Protein AF-X6LEK4-F1 (afdb_monomer_lite)

Radius 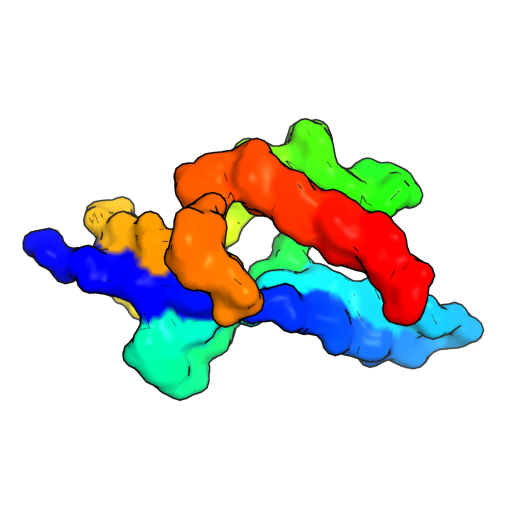of gyration: 14.15 Å; chains: 1; bounding box: 37×30×31 Å

Organism: Reticulomyxa 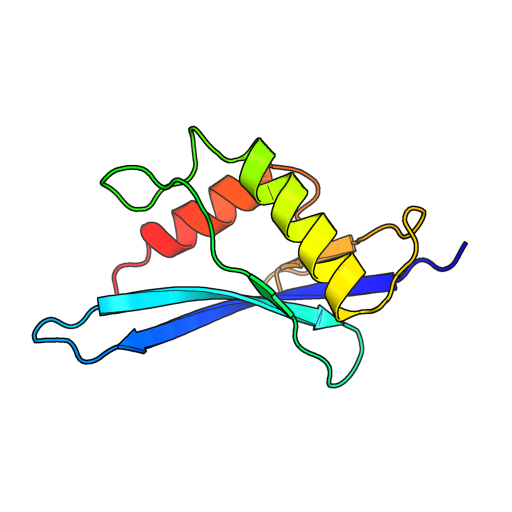filosa (NCBI:txid46433)

pLDDT: mean 74.06, std 15.17, range [38.91, 94.25]

Structure (mmCIF, N/CA/C/O backbone):
data_AF-X6LEK4-F1
#
_entry.id   AF-X6LEK4-F1
#
loop_
_atom_site.group_PDB
_atom_site.id
_atom_site.type_symbol
_atom_site.label_atom_id
_atom_site.label_alt_id
_atom_site.label_comp_id
_atom_site.label_asym_id
_atom_site.label_entity_id
_atom_site.label_seq_id
_atom_site.pdbx_PDB_ins_code
_atom_site.Cartn_x
_atom_site.Cartn_y
_atom_site.Cartn_z
_atom_site.occupancy
_atom_site.B_iso_or_equiv
_atom_site.auth_seq_id
_atom_site.auth_comp_id
_atom_site.auth_asym_id
_atom_site.auth_atom_id
_atom_site.pdbx_PDB_model_num
ATOM 1 N N . MET A 1 1 ? -17.836 6.282 14.784 1.00 44.53 1 MET A N 1
ATOM 2 C CA . MET A 1 1 ? -16.775 5.917 13.820 1.00 44.53 1 MET A CA 1
ATOM 3 C C . MET A 1 1 ? -15.840 4.935 14.507 1.00 44.53 1 MET A C 1
ATOM 5 O O . MET A 1 1 ? -15.379 5.253 15.594 1.00 44.53 1 MET A O 1
ATOM 9 N N . SER A 1 2 ? -15.622 3.747 13.940 1.00 51.41 2 SER A N 1
ATOM 10 C CA . SER A 1 2 ? -14.649 2.775 14.460 1.00 51.41 2 SER A CA 1
ATOM 11 C C . SER A 1 2 ? -13.320 2.995 13.737 1.00 51.41 2 SER A C 1
ATOM 13 O O . SER A 1 2 ? -13.280 2.907 12.512 1.00 51.41 2 SER A O 1
ATOM 15 N N . LYS A 1 3 ? -12.261 3.349 14.473 1.00 49.94 3 LYS A N 1
ATOM 16 C CA . LYS A 1 3 ? -10.896 3.460 13.942 1.00 49.94 3 LYS A CA 1
ATOM 17 C C . LYS A 1 3 ? -10.252 2.080 14.069 1.00 49.94 3 LYS A C 1
ATOM 19 O O . LYS A 1 3 ? -10.113 1.590 15.185 1.00 49.94 3 LYS A O 1
ATOM 24 N N . GLN A 1 4 ? -9.895 1.455 12.951 1.00 57.22 4 GLN A N 1
ATOM 25 C CA . GLN A 1 4 ? -9.251 0.139 12.939 1.00 57.22 4 GLN A CA 1
ATOM 26 C C . GLN A 1 4 ? -7.784 0.290 12.518 1.00 57.22 4 GLN A C 1
ATOM 28 O O . GLN A 1 4 ? -7.474 1.001 11.562 1.00 57.22 4 GLN A O 1
ATOM 33 N N . VAL A 1 5 ? -6.879 -0.331 13.276 1.00 54.97 5 VAL A N 1
ATOM 34 C CA . VAL A 1 5 ? -5.427 -0.275 13.046 1.00 54.97 5 VAL A CA 1
ATOM 35 C C . VAL A 1 5 ? -5.001 -1.529 12.292 1.00 54.97 5 VAL A C 1
ATOM 37 O O . VAL A 1 5 ? -5.348 -2.638 12.702 1.00 54.97 5 VAL A O 1
ATOM 40 N N . TYR A 1 6 ? -4.243 -1.352 11.209 1.00 60.47 6 TYR A N 1
ATOM 41 C CA . TYR A 1 6 ? -3.778 -2.439 10.354 1.00 60.47 6 TYR A CA 1
ATOM 42 C C . TYR A 1 6 ? -2.256 -2.418 10.257 1.00 60.47 6 TYR A C 1
ATOM 44 O O . TYR A 1 6 ? -1.634 -1.384 10.026 1.00 60.47 6 TYR A O 1
ATOM 52 N N . SER A 1 7 ? -1.638 -3.581 10.409 1.00 57.31 7 SER A N 1
ATOM 53 C CA . SER A 1 7 ? -0.192 -3.727 10.254 1.00 57.31 7 SER A CA 1
ATOM 54 C C . SER A 1 7 ? 0.130 -4.248 8.857 1.00 57.31 7 SER A C 1
ATOM 56 O O . SER A 1 7 ? -0.448 -5.239 8.412 1.00 57.31 7 SER A O 1
ATOM 58 N N . ILE A 1 8 ? 1.042 -3.581 8.144 1.00 57.34 8 ILE A N 1
ATOM 59 C CA . ILE A 1 8 ? 1.518 -4.057 6.841 1.00 57.34 8 ILE A CA 1
ATOM 60 C C . ILE A 1 8 ? 2.815 -4.835 7.055 1.00 57.34 8 ILE A C 1
ATOM 62 O O . ILE A 1 8 ? 3.800 -4.331 7.600 1.00 57.34 8 ILE A O 1
ATOM 66 N N . LYS A 1 9 ? 2.823 -6.082 6.587 1.00 58.84 9 LYS A N 1
ATOM 67 C CA . LYS A 1 9 ? 3.991 -6.950 6.504 1.00 58.84 9 LYS A CA 1
ATOM 68 C C . LYS A 1 9 ? 4.352 -7.200 5.042 1.00 58.84 9 LYS A C 1
ATOM 70 O O . LYS A 1 9 ? 3.533 -7.611 4.225 1.00 58.84 9 LYS A O 1
ATOM 75 N N . LEU A 1 10 ? 5.621 -7.005 4.722 1.00 58.53 10 LEU A N 1
ATOM 76 C CA . LEU A 1 10 ? 6.187 -7.330 3.417 1.00 58.53 10 LEU A CA 1
ATOM 77 C C . LEU A 1 10 ? 6.362 -8.848 3.272 1.00 58.53 10 LEU A C 1
ATOM 79 O O . LEU A 1 10 ? 6.830 -9.514 4.201 1.00 58.53 10 LEU A O 1
ATOM 83 N N . ALA A 1 11 ? 6.037 -9.402 2.102 1.00 58.78 11 ALA A N 1
ATOM 84 C CA . ALA A 1 11 ? 6.250 -10.818 1.823 1.00 58.78 11 ALA A CA 1
ATOM 85 C C . ALA A 1 11 ? 6.704 -11.077 0.376 1.00 58.78 11 ALA A C 1
ATOM 87 O O . ALA A 1 11 ? 6.422 -10.327 -0.560 1.00 58.78 11 ALA A O 1
ATOM 88 N N . LYS A 1 12 ? 7.450 -12.171 0.201 1.00 54.28 12 LYS A N 1
ATOM 89 C CA . LYS A 1 12 ? 7.928 -12.673 -1.093 1.00 54.28 12 LYS A CA 1
ATOM 90 C C . LYS A 1 12 ? 7.495 -14.134 -1.220 1.00 54.28 12 LYS A C 1
ATOM 92 O O . LYS A 1 12 ? 7.612 -14.891 -0.257 1.00 54.28 12 LYS A O 1
ATOM 97 N N . LYS A 1 13 ? 7.007 -14.552 -2.389 1.00 58.12 13 LYS A N 1
ATOM 98 C CA . LYS A 1 13 ? 6.692 -15.958 -2.698 1.00 58.12 13 LYS A CA 1
ATOM 99 C C . LYS A 1 13 ? 7.450 -16.370 -3.948 1.00 58.12 13 LYS A C 1
ATOM 101 O O . LYS A 1 13 ? 7.474 -15.652 -4.941 1.00 58.12 13 LYS A O 1
ATOM 106 N N . LYS A 1 14 ? 8.089 -17.534 -3.894 1.00 45.56 14 LYS A N 1
ATOM 107 C CA . LYS A 1 14 ? 8.809 -18.110 -5.030 1.00 45.56 14 LYS A CA 1
ATOM 108 C C . LYS A 1 14 ? 7.800 -18.698 -6.024 1.00 45.56 14 LYS A C 1
ATOM 110 O O . LYS A 1 14 ? 6.916 -19.447 -5.606 1.00 45.56 14 LYS A O 1
ATOM 115 N N . ARG A 1 15 ? 7.936 -18.389 -7.316 1.00 46.31 15 ARG A N 1
ATOM 116 C CA . ARG A 1 15 ? 7.337 -19.177 -8.403 1.00 46.31 15 ARG A CA 1
ATOM 117 C C . ARG A 1 15 ? 8.454 -19.902 -9.151 1.00 46.31 15 ARG A C 1
ATOM 119 O O . ARG A 1 15 ? 9.430 -19.273 -9.551 1.00 46.31 15 ARG A O 1
ATOM 126 N N . ASP A 1 16 ? 8.299 -21.208 -9.350 1.00 46.25 16 ASP A N 1
ATOM 127 C CA . ASP A 1 16 ? 9.195 -21.995 -10.200 1.00 46.25 16 ASP A CA 1
ATOM 128 C C . ASP A 1 16 ? 8.645 -21.996 -11.631 1.00 46.25 16 ASP A C 1
ATOM 130 O O . ASP A 1 16 ? 7.759 -22.771 -11.978 1.00 46.25 16 ASP A O 1
ATOM 134 N N . ILE A 1 17 ? 9.150 -21.074 -12.455 1.00 54.22 17 ILE A N 1
ATOM 135 C CA . ILE A 1 17 ? 8.860 -21.000 -13.894 1.00 54.22 17 ILE A CA 1
ATOM 136 C C . ILE A 1 17 ? 10.197 -20.865 -14.636 1.00 54.22 17 ILE A C 1
ATOM 138 O O . ILE A 1 17 ? 10.499 -19.821 -15.201 1.00 54.22 17 ILE A O 1
ATOM 142 N N . GLY A 1 18 ? 11.060 -21.885 -14.550 1.00 45.28 18 GLY A N 1
ATOM 143 C CA . GLY A 1 18 ? 12.328 -21.992 -15.303 1.00 45.28 18 GLY A CA 1
ATOM 144 C C . GLY A 1 18 ? 13.454 -21.005 -14.933 1.00 45.28 18 GLY A C 1
ATOM 145 O O . GLY A 1 18 ? 14.624 -21.347 -15.059 1.00 45.2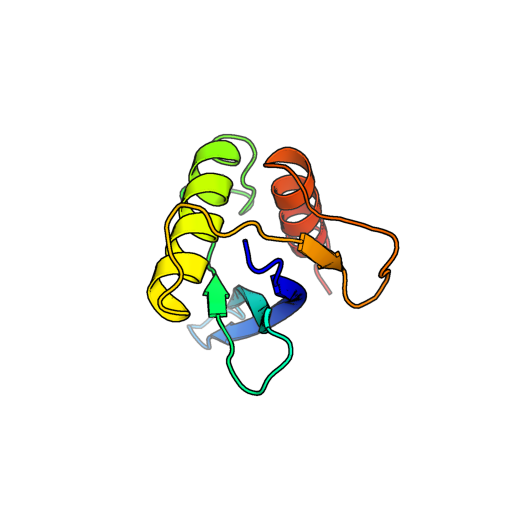8 18 GLY A O 1
ATOM 146 N N . ALA A 1 19 ? 13.121 -19.826 -14.407 1.00 54.47 19 ALA A N 1
ATOM 147 C CA . ALA A 1 19 ? 13.996 -18.864 -13.749 1.00 54.47 19 ALA A CA 1
ATOM 148 C C . ALA A 1 19 ? 13.409 -18.534 -12.367 1.00 54.47 19 ALA A C 1
ATOM 150 O O . ALA A 1 19 ? 12.189 -18.534 -12.189 1.00 54.47 19 ALA A O 1
ATOM 151 N N . THR A 1 20 ? 14.254 -18.257 -11.373 1.00 46.59 20 THR A N 1
ATOM 152 C CA . THR A 1 20 ? 13.816 -17.921 -10.010 1.00 46.59 20 THR A CA 1
ATOM 153 C C . THR A 1 20 ? 13.111 -16.559 -10.006 1.00 46.59 20 THR A C 1
ATOM 155 O O . THR A 1 20 ? 13.749 -15.516 -9.868 1.00 46.59 20 THR A O 1
ATOM 158 N N . VAL A 1 21 ? 11.787 -16.546 -10.180 1.00 56.38 21 VAL A N 1
ATOM 159 C CA . VAL A 1 21 ? 10.966 -15.330 -10.118 1.00 56.38 21 VAL A CA 1
ATOM 160 C C . VAL A 1 21 ? 10.302 -15.267 -8.744 1.00 56.38 21 VAL A C 1
ATOM 162 O O . VAL A 1 21 ? 9.537 -16.152 -8.359 1.00 56.38 21 VAL A O 1
ATOM 165 N N . TYR A 1 22 ? 10.609 -14.218 -7.981 1.00 57.59 22 TYR A N 1
ATOM 166 C CA . TYR A 1 22 ? 9.926 -13.928 -6.721 1.00 57.59 22 TYR A CA 1
ATOM 167 C C . TYR A 1 22 ? 8.735 -13.015 -6.999 1.00 57.59 22 TYR A C 1
ATOM 169 O O . TYR A 1 22 ? 8.913 -11.870 -7.414 1.00 57.59 22 TYR A O 1
ATOM 177 N N . GLU A 1 23 ? 7.532 -13.519 -6.747 1.00 66.44 23 GLU A N 1
ATOM 178 C CA . GLU A 1 23 ? 6.316 -12.719 -6.694 1.00 66.44 23 GLU A CA 1
ATOM 179 C C . GLU A 1 23 ? 6.304 -11.939 -5.375 1.00 66.44 23 GLU A C 1
ATOM 181 O O . GLU A 1 23 ? 6.595 -12.475 -4.299 1.00 66.44 23 GLU A O 1
ATOM 186 N N . LYS A 1 24 ? 6.038 -10.643 -5.478 1.00 70.19 24 LYS A N 1
ATOM 187 C CA . LYS A 1 24 ? 6.180 -9.666 -4.401 1.00 70.19 24 LYS A CA 1
ATOM 188 C C . LYS A 1 24 ? 4.802 -9.141 -4.051 1.00 70.19 24 LYS A C 1
ATOM 190 O O . LYS A 1 24 ? 4.069 -8.753 -4.953 1.00 70.19 24 LYS A O 1
ATOM 195 N N . TYR A 1 25 ? 4.459 -9.150 -2.770 1.00 73.25 25 TYR A N 1
ATOM 196 C CA . TYR A 1 25 ? 3.138 -8.737 -2.308 1.00 73.25 25 TYR A CA 1
ATOM 197 C C . TYR A 1 25 ? 3.210 -8.142 -0.906 1.00 73.25 25 TYR A C 1
ATOM 199 O O . TYR A 1 25 ? 4.109 -8.444 -0.114 1.00 73.25 25 TYR A O 1
ATOM 207 N N . PHE A 1 26 ? 2.230 -7.301 -0.599 1.00 66.62 26 PHE A N 1
ATOM 208 C CA . PHE A 1 26 ? 1.973 -6.852 0.761 1.00 66.62 26 PHE A CA 1
ATOM 209 C C . PHE A 1 26 ? 0.979 -7.803 1.425 1.00 66.62 26 PHE A C 1
ATOM 211 O O . PHE A 1 26 ? -0.017 -8.195 0.817 1.00 66.62 26 PHE A O 1
ATOM 218 N N . VAL A 1 27 ? 1.258 -8.173 2.673 1.00 66.81 27 VAL A N 1
ATOM 219 C CA . VAL A 1 27 ? 0.314 -8.831 3.577 1.00 66.81 27 VAL A CA 1
ATOM 220 C C . VAL A 1 27 ? -0.132 -7.791 4.586 1.00 66.81 27 VAL A C 1
ATOM 222 O O . VAL A 1 27 ? 0.690 -7.224 5.295 1.00 66.81 27 VAL A O 1
ATOM 225 N N . ILE A 1 28 ? -1.425 -7.538 4.662 1.00 65.31 28 ILE A N 1
ATOM 226 C CA . ILE A 1 28 ? -2.004 -6.570 5.584 1.00 65.31 28 ILE A CA 1
ATOM 227 C C . ILE A 1 28 ? -2.749 -7.390 6.624 1.00 65.31 28 ILE A C 1
ATOM 229 O O . ILE A 1 28 ? -3.699 -8.102 6.298 1.00 65.31 28 ILE A O 1
ATOM 233 N N . GLU A 1 29 ? -2.247 -7.354 7.851 1.00 60.03 29 GLU A N 1
ATOM 234 C CA . GLU A 1 29 ? -2.787 -8.074 8.998 1.00 60.03 29 GLU A CA 1
ATOM 235 C C . GLU A 1 29 ? -3.579 -7.051 9.838 1.00 60.03 29 GLU A C 1
ATOM 237 O O . GLU A 1 29 ? -2.975 -6.146 10.435 1.00 60.03 29 GLU A O 1
ATOM 242 N N . PRO A 1 30 ? -4.925 -7.135 9.871 1.00 56.41 30 PRO A N 1
ATOM 243 C CA . PRO A 1 30 ? -5.727 -6.505 10.913 1.00 56.41 30 PRO A CA 1
ATOM 244 C C . PRO A 1 30 ? -5.270 -6.982 12.287 1.00 56.41 30 PRO A C 1
ATOM 246 O O . PRO A 1 30 ? -4.597 -8.004 12.410 1.00 56.41 30 PRO A O 1
ATOM 249 N N . TYR A 1 31 ? -5.711 -6.307 13.344 1.00 48.50 31 TYR A N 1
ATOM 250 C CA . TYR A 1 31 ? -5.657 -6.877 14.690 1.00 48.50 31 TYR A CA 1
ATOM 251 C C . TYR A 1 31 ? -6.572 -8.130 14.748 1.00 48.50 31 TYR A C 1
ATOM 253 O O . TYR A 1 31 ? -7.753 -8.036 15.070 1.00 48.50 31 TYR A O 1
ATOM 261 N N . GLY A 1 32 ? -6.055 -9.297 14.335 1.00 50.16 32 GLY A N 1
ATOM 262 C CA . GLY A 1 32 ? -6.808 -10.541 14.127 1.00 50.16 32 GLY A CA 1
ATOM 263 C C . GLY A 1 32 ? -6.106 -11.542 13.188 1.00 50.16 32 GLY A C 1
ATOM 264 O O . GLY A 1 32 ? -5.009 -11.292 12.702 1.00 50.16 32 GLY A O 1
ATOM 265 N N . ASN A 1 33 ? -6.738 -12.695 12.930 1.00 57.62 33 ASN A N 1
ATOM 266 C CA . ASN A 1 33 ? -6.199 -13.776 12.077 1.00 57.62 33 ASN A CA 1
ATOM 267 C C . ASN A 1 33 ? -6.433 -13.575 10.564 1.00 57.62 33 ASN A C 1
ATOM 269 O O . ASN A 1 33 ? -6.067 -14.440 9.766 1.00 57.62 33 ASN A O 1
ATOM 273 N N . GLU A 1 34 ? -7.071 -12.480 10.157 1.00 64.69 34 GLU A N 1
ATOM 274 C CA . GLU A 1 34 ? -7.369 -12.210 8.749 1.00 64.69 34 GLU A CA 1
ATOM 275 C C . GLU A 1 34 ? -6.141 -11.629 8.035 1.00 64.69 34 GLU A C 1
ATOM 277 O O . GLU A 1 34 ? -5.304 -10.965 8.640 1.00 64.69 34 GLU A O 1
ATOM 282 N N . LYS A 1 35 ? -5.974 -11.925 6.744 1.00 71.94 35 LYS A N 1
ATOM 283 C CA . LYS A 1 35 ? -4.839 -11.439 5.950 1.00 71.94 35 LYS A CA 1
ATOM 284 C C . LYS A 1 35 ? -5.343 -10.944 4.614 1.00 71.94 35 LYS A C 1
ATOM 286 O O . LYS A 1 35 ? -5.948 -11.715 3.874 1.00 71.94 35 LYS A O 1
ATOM 291 N N . VAL A 1 36 ? -5.024 -9.700 4.286 1.00 78.06 36 VAL A N 1
ATOM 292 C CA . VAL A 1 36 ? -5.282 -9.136 2.963 1.00 78.06 36 VAL A CA 1
ATOM 293 C C . VAL A 1 36 ? -3.994 -9.182 2.155 1.00 78.06 36 VAL A C 1
ATOM 295 O O . VAL A 1 36 ? -2.951 -8.713 2.607 1.00 78.06 36 VAL A O 1
ATOM 298 N N . ILE A 1 37 ? -4.053 -9.780 0.966 1.00 81.31 37 ILE A N 1
ATOM 299 C CA . ILE A 1 37 ? -2.925 -9.831 0.029 1.00 81.31 37 ILE A CA 1
ATOM 300 C C . ILE A 1 37 ? -3.134 -8.760 -1.038 1.00 81.31 37 ILE A C 1
ATOM 302 O O . ILE A 1 37 ? -4.151 -8.771 -1.731 1.00 81.31 37 ILE A O 1
ATOM 306 N N . PHE A 1 38 ? -2.149 -7.878 -1.204 1.00 86.56 38 PHE A N 1
ATOM 307 C CA . PHE A 1 38 ? -2.137 -6.861 -2.253 1.00 86.56 38 PHE A CA 1
ATOM 308 C C . PHE A 1 38 ? -0.958 -7.064 -3.210 1.00 86.56 38 PHE A C 1
ATOM 310 O O . PHE A 1 38 ? 0.191 -7.212 -2.780 1.00 86.56 38 PHE A O 1
ATOM 317 N N . ASN A 1 39 ? -1.254 -7.012 -4.510 1.00 85.00 39 ASN A N 1
ATOM 318 C CA . ASN A 1 39 ? -0.279 -7.035 -5.597 1.00 85.00 39 ASN A CA 1
ATOM 319 C C . ASN A 1 39 ? -0.339 -5.707 -6.348 1.00 85.00 39 ASN A C 1
ATOM 321 O O . ASN A 1 39 ? -1.426 -5.282 -6.738 1.00 85.00 39 ASN A O 1
ATOM 325 N N . ALA A 1 40 ? 0.817 -5.087 -6.577 1.00 87.38 40 ALA A N 1
ATOM 326 C CA . ALA A 1 40 ? 0.871 -3.833 -7.307 1.00 87.38 40 ALA A CA 1
ATOM 327 C C . ALA A 1 40 ? 0.557 -4.017 -8.802 1.00 87.38 40 ALA A C 1
ATOM 329 O O . ALA A 1 40 ? 0.927 -5.024 -9.413 1.00 87.38 40 ALA A O 1
ATOM 330 N N . ILE A 1 41 ? -0.093 -3.016 -9.388 1.00 89.12 41 ILE A N 1
ATOM 331 C CA . ILE A 1 41 ? -0.486 -2.954 -10.796 1.00 89.12 41 ILE A CA 1
ATOM 332 C C . ILE A 1 41 ? 0.351 -1.942 -11.575 1.00 89.12 41 ILE A C 1
ATOM 334 O O . ILE A 1 41 ? 0.950 -1.032 -11.003 1.00 89.12 41 ILE A O 1
ATOM 338 N N . ASP A 1 42 ? 0.347 -2.101 -12.900 1.00 89.50 42 ASP A N 1
ATOM 339 C CA . ASP A 1 42 ? 0.952 -1.175 -13.862 1.00 89.50 42 ASP A CA 1
ATOM 340 C C . ASP A 1 42 ? 2.380 -0.738 -13.488 1.00 89.50 42 ASP A C 1
ATOM 342 O O . ASP A 1 42 ? 2.710 0.444 -13.373 1.00 89.50 42 ASP A O 1
ATOM 346 N N . LEU A 1 43 ? 3.229 -1.734 -13.248 1.00 88.56 43 LEU A N 1
ATOM 347 C CA . LEU A 1 43 ? 4.627 -1.524 -12.904 1.00 88.56 43 LEU A CA 1
ATOM 348 C C . LEU A 1 43 ? 5.456 -1.177 -14.150 1.00 88.56 43 LEU A C 1
ATOM 350 O O . LEU A 1 43 ? 5.142 -1.579 -15.278 1.00 88.56 43 LEU A O 1
ATOM 354 N N . ASP A 1 44 ? 6.537 -0.429 -13.953 1.00 85.75 44 ASP A N 1
ATOM 355 C CA . ASP A 1 44 ? 7.5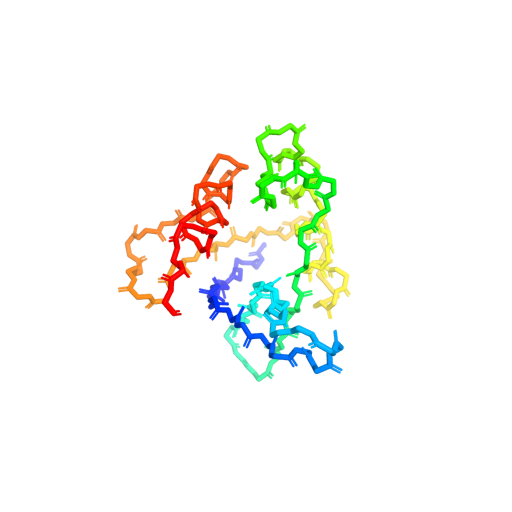25 -0.162 -14.995 1.00 85.75 44 ASP A CA 1
ATOM 356 C C . ASP A 1 44 ? 8.367 -1.417 -15.321 1.00 85.75 44 ASP A C 1
ATOM 358 O O . ASP A 1 44 ? 8.273 -2.461 -14.670 1.00 85.75 44 ASP A O 1
ATOM 362 N N . GLY A 1 45 ? 9.247 -1.320 -16.324 1.00 82.62 45 GLY A N 1
ATOM 363 C CA . GLY A 1 45 ? 10.135 -2.426 -16.715 1.00 82.62 45 GLY A CA 1
ATOM 364 C C . GLY A 1 45 ? 11.138 -2.865 -15.634 1.00 82.62 45 GLY A C 1
ATOM 365 O O . GLY A 1 45 ? 11.815 -3.878 -15.800 1.00 82.62 45 GLY A O 1
ATOM 366 N N . LYS A 1 46 ? 11.248 -2.122 -14.527 1.00 83.88 46 LYS A N 1
ATOM 367 C CA . LYS A 1 46 ? 12.055 -2.441 -13.340 1.00 83.88 46 LYS A CA 1
ATOM 368 C C . LYS A 1 46 ? 11.188 -2.924 -12.167 1.00 83.88 46 LYS A C 1
ATOM 370 O O . LYS A 1 46 ? 11.722 -3.145 -11.079 1.00 83.88 46 LYS A O 1
ATOM 375 N N . GLY A 1 47 ? 9.885 -3.114 -12.381 1.00 84.62 47 GLY A N 1
ATOM 376 C CA . GLY A 1 47 ? 8.922 -3.552 -11.374 1.00 84.62 47 GLY A CA 1
ATOM 377 C C . GLY A 1 47 ? 8.475 -2.450 -10.412 1.00 84.62 47 GLY A C 1
ATOM 378 O O . GLY A 1 47 ? 7.930 -2.772 -9.359 1.00 84.62 47 GLY A O 1
ATOM 379 N N . ARG A 1 48 ? 8.720 -1.176 -10.723 1.00 87.31 48 ARG A N 1
ATOM 380 C CA . ARG A 1 48 ? 8.461 -0.020 -9.855 1.00 87.31 48 ARG A CA 1
ATOM 381 C C . ARG A 1 48 ? 7.142 0.679 -10.190 1.00 87.31 48 ARG A C 1
ATOM 383 O O . ARG A 1 48 ? 6.618 0.502 -11.286 1.00 87.31 48 ARG A O 1
ATOM 390 N N . MET A 1 49 ? 6.583 1.429 -9.238 1.00 90.50 49 MET A N 1
ATOM 391 C CA . MET A 1 49 ? 5.218 1.979 -9.330 1.00 90.50 49 MET A CA 1
ATOM 392 C C . MET A 1 49 ? 5.141 3.502 -9.517 1.00 90.50 49 MET A C 1
ATOM 394 O O . MET A 1 49 ? 4.085 4.084 -9.301 1.00 90.50 49 MET A O 1
ATOM 398 N N . GLU A 1 50 ? 6.216 4.179 -9.929 1.00 90.56 50 GLU A N 1
ATOM 399 C CA . GLU A 1 50 ? 6.276 5.652 -9.998 1.00 90.56 50 GLU A CA 1
ATOM 400 C C . GLU A 1 50 ? 5.136 6.253 -10.826 1.00 90.56 50 GLU A C 1
ATOM 402 O O . GLU A 1 50 ? 4.557 7.267 -10.442 1.00 90.56 50 GLU A O 1
ATOM 407 N N . ARG A 1 51 ? 4.788 5.611 -11.949 1.00 90.44 51 ARG A N 1
ATOM 408 C CA . ARG A 1 51 ? 3.717 6.074 -12.846 1.00 90.44 51 ARG A CA 1
ATOM 409 C C . ARG A 1 51 ? 2.306 5.719 -12.372 1.00 90.44 51 ARG A C 1
ATOM 411 O O . ARG A 1 51 ? 1.343 6.278 -12.881 1.00 90.44 51 ARG A O 1
ATOM 418 N N . SER A 1 52 ? 2.182 4.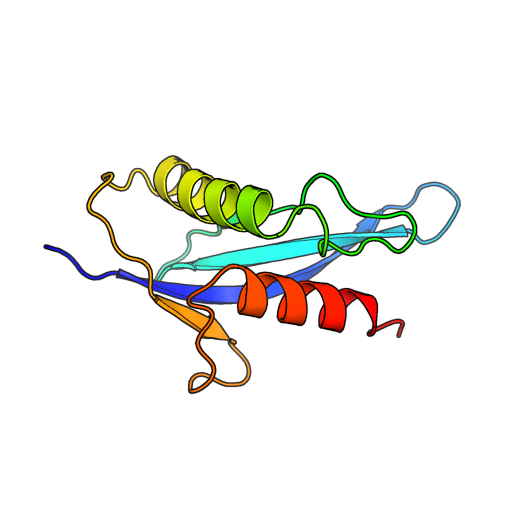776 -11.440 1.00 91.56 52 SER A N 1
ATOM 419 C CA . SER A 1 52 ? 0.918 4.139 -11.054 1.00 91.56 52 SER A CA 1
ATOM 420 C C . SER A 1 52 ? 0.650 4.191 -9.547 1.00 91.56 52 SER A C 1
ATOM 422 O O . SER A 1 52 ? -0.288 3.552 -9.070 1.00 91.56 52 SER A O 1
ATOM 424 N N . LYS A 1 53 ? 1.435 4.963 -8.785 1.00 93.06 53 LYS A N 1
ATOM 425 C CA . LYS A 1 53 ? 1.366 5.060 -7.319 1.00 93.06 53 LYS A CA 1
ATOM 426 C C . LYS A 1 53 ? -0.028 5.415 -6.798 1.00 93.06 53 LYS A C 1
ATOM 428 O O . LYS A 1 53 ? -0.553 4.713 -5.940 1.00 93.06 53 LYS A O 1
ATOM 433 N N . GLU A 1 54 ? -0.691 6.407 -7.393 1.00 94.25 54 GLU A N 1
ATOM 434 C CA . GLU A 1 54 ? -2.049 6.803 -6.995 1.00 94.25 54 GLU A CA 1
ATOM 435 C C . GLU A 1 54 ? -3.088 5.705 -7.261 1.00 94.25 54 GLU A C 1
ATOM 437 O O . GLU A 1 54 ? -3.989 5.479 -6.451 1.00 94.25 54 GLU A O 1
ATOM 442 N N . ALA A 1 55 ? -2.975 5.011 -8.398 1.00 93.25 55 ALA A N 1
ATOM 443 C CA . ALA A 1 55 ? -3.878 3.919 -8.754 1.00 93.25 55 ALA A CA 1
ATOM 444 C C . ALA A 1 55 ? -3.691 2.723 -7.809 1.00 93.25 55 ALA A C 1
ATOM 446 O O . ALA A 1 55 ? -4.670 2.169 -7.309 1.00 93.25 55 ALA A O 1
ATOM 447 N N . ASN A 1 56 ? -2.435 2.388 -7.505 1.00 92.81 56 ASN A N 1
ATOM 448 C CA . ASN A 1 56 ? -2.076 1.360 -6.535 1.00 92.81 56 ASN A CA 1
ATOM 449 C C . ASN A 1 56 ? -2.586 1.698 -5.130 1.00 92.81 56 ASN A C 1
ATOM 451 O O . ASN A 1 56 ? -3.148 0.828 -4.470 1.00 92.81 56 ASN A O 1
ATOM 455 N N . TRP A 1 57 ? -2.462 2.955 -4.695 1.00 92.69 57 TRP A N 1
ATOM 456 C CA . TRP A 1 57 ? -2.993 3.415 -3.411 1.00 92.69 57 TRP A CA 1
ATOM 457 C C . TRP A 1 57 ? -4.514 3.260 -3.329 1.00 92.69 57 TRP A C 1
ATOM 459 O O . TRP A 1 57 ? -5.034 2.659 -2.390 1.00 92.69 57 TRP A O 1
ATOM 469 N N . LYS A 1 58 ? -5.250 3.719 -4.348 1.00 91.94 58 LYS A N 1
ATOM 470 C CA . LYS A 1 58 ? -6.714 3.562 -4.400 1.00 91.94 58 LYS A CA 1
ATOM 471 C C . LYS A 1 58 ? -7.130 2.091 -4.372 1.00 91.94 58 LYS A C 1
ATOM 473 O O . LYS A 1 58 ? -8.032 1.724 -3.621 1.00 91.94 58 LYS A O 1
ATOM 478 N N . GLN A 1 59 ? -6.448 1.248 -5.146 1.00 91.44 59 GLN A N 1
ATOM 479 C CA . GLN A 1 59 ? -6.735 -0.182 -5.200 1.00 91.44 59 GLN A CA 1
ATOM 480 C C . GLN A 1 59 ? -6.423 -0.887 -3.875 1.00 91.44 59 GLN A C 1
ATOM 482 O O . GLN A 1 59 ? -7.192 -1.749 -3.456 1.00 91.44 59 GLN A O 1
ATOM 487 N N . LEU A 1 60 ? -5.336 -0.510 -3.196 1.00 90.50 60 LEU A N 1
ATOM 488 C CA . LEU A 1 60 ? -4.987 -1.015 -1.869 1.00 90.50 60 LEU A CA 1
ATOM 489 C C . LEU A 1 60 ? -6.131 -0.770 -0.882 1.00 90.50 60 LEU A C 1
ATOM 491 O O . LEU A 1 60 ? -6.633 -1.713 -0.271 1.00 90.50 60 LEU A O 1
ATOM 495 N N . LEU A 1 61 ? -6.577 0.485 -0.775 1.00 88.06 61 LEU A N 1
ATOM 496 C CA . LEU A 1 61 ? -7.666 0.869 0.121 1.00 88.06 61 LEU A CA 1
ATOM 497 C C . LEU A 1 61 ? -8.961 0.117 -0.202 1.00 88.06 61 LEU A C 1
ATOM 499 O O . LEU A 1 61 ? -9.647 -0.348 0.707 1.00 88.06 61 LEU A O 1
ATOM 503 N N . GLN A 1 62 ? -9.285 -0.023 -1.488 1.00 88.12 62 GLN A N 1
ATOM 504 C CA . GLN A 1 62 ? -10.487 -0.724 -1.928 1.00 88.12 62 GLN A CA 1
ATOM 505 C C . GLN A 1 62 ? -10.435 -2.220 -1.594 1.00 88.12 62 GLN A C 1
ATOM 507 O O . GLN A 1 62 ? -11.374 -2.739 -1.001 1.00 88.12 62 GLN A O 1
ATOM 512 N N . ILE A 1 63 ? -9.322 -2.902 -1.882 1.00 88.94 63 ILE A N 1
ATOM 513 C CA . ILE A 1 63 ? -9.165 -4.336 -1.593 1.00 88.94 63 ILE A CA 1
ATOM 514 C C . ILE A 1 63 ? -9.324 -4.619 -0.098 1.00 88.94 63 ILE A C 1
ATOM 516 O O . ILE A 1 63 ? -9.949 -5.609 0.276 1.00 88.94 63 ILE A O 1
ATOM 520 N N . ILE A 1 64 ? -8.777 -3.758 0.761 1.00 84.62 64 ILE A N 1
ATOM 521 C CA . ILE A 1 64 ? -8.912 -3.920 2.210 1.00 84.62 64 ILE A CA 1
ATOM 522 C C . ILE A 1 64 ? -10.370 -3.747 2.628 1.00 84.62 64 ILE A C 1
ATOM 524 O O . ILE A 1 64 ? -10.877 -4.568 3.389 1.00 84.62 64 ILE A O 1
ATOM 528 N N . LYS A 1 65 ? -11.055 -2.713 2.120 1.00 84.38 65 LYS A N 1
ATOM 529 C CA . LYS A 1 65 ? -12.483 -2.508 2.394 1.00 84.38 65 LYS A CA 1
ATOM 530 C C . LYS A 1 65 ? -13.312 -3.713 1.963 1.00 84.38 65 LYS A C 1
ATOM 532 O O . LYS A 1 65 ? -14.108 -4.205 2.757 1.00 84.38 65 LYS A O 1
ATOM 537 N N . ASP A 1 66 ? -13.074 -4.217 0.759 1.00 85.81 66 ASP A N 1
ATOM 538 C CA . ASP A 1 66 ? -13.825 -5.331 0.187 1.00 85.81 66 ASP A CA 1
ATOM 539 C C . ASP A 1 66 ? -13.582 -6.634 0.962 1.00 85.81 66 ASP A C 1
ATOM 541 O O . ASP A 1 66 ? -14.532 -7.314 1.357 1.00 85.81 66 ASP A O 1
ATOM 545 N N . GLN A 1 67 ? -12.317 -6.979 1.231 1.00 84.44 67 GLN A N 1
ATOM 546 C CA . GLN A 1 67 ? -11.970 -8.236 1.905 1.00 84.44 67 GLN A CA 1
ATOM 547 C C . GLN A 1 67 ? -12.393 -8.255 3.372 1.00 84.44 67 GLN A C 1
ATOM 549 O O . GLN A 1 67 ? -12.821 -9.295 3.868 1.00 84.44 67 GLN A O 1
ATOM 554 N N . LEU A 1 68 ? -12.325 -7.108 4.046 1.00 81.12 68 LEU A N 1
ATOM 555 C CA . LEU A 1 68 ? -12.697 -6.980 5.453 1.00 81.12 68 LEU A CA 1
ATOM 556 C C . LEU A 1 68 ? -14.149 -6.514 5.647 1.00 81.12 68 LEU A C 1
ATOM 558 O O . LEU A 1 68 ? -14.565 -6.246 6.774 1.00 81.12 68 LEU A O 1
ATOM 562 N N . LYS A 1 69 ? -14.927 -6.406 4.559 1.00 82.44 69 LYS A N 1
ATOM 563 C CA . LYS A 1 69 ? -16.332 -5.956 4.553 1.00 82.44 69 LYS A CA 1
ATOM 564 C C . LYS A 1 69 ? -16.537 -4.638 5.312 1.00 82.44 69 LYS A C 1
ATOM 566 O O . LYS A 1 69 ? -17.492 -4.480 6.075 1.00 82.44 69 LYS A O 1
ATOM 571 N N . LEU A 1 70 ? -15.615 -3.699 5.124 1.00 80.50 70 LEU A N 1
ATOM 572 C CA . LEU A 1 70 ? -15.622 -2.402 5.792 1.00 80.50 70 LEU A CA 1
ATOM 573 C C . LEU A 1 70 ? -16.444 -1.387 5.006 1.00 80.50 70 LEU A C 1
ATOM 575 O O . LEU A 1 70 ? -16.564 -1.453 3.787 1.00 80.50 70 LEU A O 1
ATOM 579 N N . THR A 1 71 ? -16.975 -0.396 5.715 1.00 80.44 71 THR A N 1
ATOM 580 C CA . THR A 1 71 ? -17.723 0.700 5.095 1.00 80.44 71 THR A CA 1
ATOM 581 C C . THR A 1 71 ? -16.798 1.727 4.446 1.00 80.44 71 THR A C 1
ATOM 583 O O . THR A 1 71 ? -15.636 1.879 4.836 1.00 80.44 71 THR A O 1
ATOM 586 N N . ASP A 1 72 ? -17.342 2.532 3.531 1.00 75.00 72 ASP A N 1
ATOM 587 C CA . ASP A 1 72 ? -16.585 3.586 2.849 1.00 75.00 72 ASP A CA 1
ATOM 588 C C . ASP A 1 72 ? -15.999 4.651 3.778 1.00 75.00 72 ASP A C 1
ATOM 590 O O . ASP A 1 72 ? -14.960 5.235 3.464 1.00 75.00 72 ASP A O 1
ATOM 594 N N . THR A 1 73 ? -16.620 4.851 4.940 1.00 76.12 73 THR A N 1
ATOM 595 C CA . THR A 1 73 ? -16.184 5.780 5.990 1.00 76.12 73 THR A CA 1
ATOM 596 C C . THR A 1 73 ? -15.069 5.221 6.875 1.00 76.12 73 THR A C 1
ATOM 598 O O . THR A 1 73 ? -14.647 5.888 7.819 1.00 76.12 73 THR A O 1
ATOM 601 N N . SER A 1 74 ? -14.645 3.976 6.652 1.00 74.62 74 SER A N 1
ATOM 602 C CA . SER A 1 74 ? -13.588 3.344 7.440 1.00 74.62 74 SER A CA 1
ATOM 603 C C . SER A 1 74 ? -12.242 3.977 7.104 1.00 74.62 74 SER A C 1
ATOM 605 O O . SER A 1 74 ? -11.888 4.117 5.933 1.00 74.62 74 SER A O 1
ATOM 607 N N . THR A 1 75 ? -11.500 4.360 8.139 1.00 72.88 75 THR A N 1
ATOM 608 C CA . THR A 1 75 ? -10.148 4.906 8.015 1.00 72.88 75 THR A CA 1
ATOM 609 C C . THR A 1 75 ? -9.120 3.841 8.361 1.00 72.88 75 THR A C 1
ATOM 611 O O . THR A 1 75 ? -9.342 3.004 9.239 1.00 72.88 75 THR A O 1
ATOM 614 N N . PHE A 1 76 ? -7.993 3.881 7.658 1.00 74.38 76 PHE A N 1
ATOM 615 C CA . PHE A 1 76 ? -6.897 2.941 7.828 1.00 74.38 76 PHE A CA 1
ATOM 616 C C . PHE A 1 76 ? -5.710 3.651 8.453 1.00 74.38 76 PHE A C 1
ATOM 618 O O . PHE A 1 76 ? -5.387 4.776 8.080 1.00 74.38 76 PHE A O 1
ATOM 625 N N . LEU A 1 77 ? -5.068 2.980 9.400 1.00 79.56 77 LEU A N 1
ATOM 626 C CA . LEU A 1 77 ? -3.741 3.342 9.867 1.00 79.56 77 LEU A CA 1
ATOM 627 C C . LEU A 1 77 ? -2.820 2.192 9.492 1.00 79.56 77 LEU A C 1
ATOM 629 O O . LEU A 1 77 ? -2.985 1.105 10.047 1.00 79.56 77 LEU A O 1
ATOM 633 N N . PHE A 1 78 ? -1.908 2.430 8.554 1.00 81.19 78 PHE A N 1
ATOM 634 C CA . PHE A 1 78 ? -0.900 1.460 8.151 1.00 81.19 78 PHE A CA 1
ATOM 635 C C . PHE A 1 78 ? 0.423 1.792 8.822 1.00 81.19 78 PHE A C 1
ATOM 637 O O . PHE A 1 78 ? 0.930 2.901 8.680 1.00 81.19 78 PHE A O 1
ATOM 644 N N . ILE A 1 79 ? 0.983 0.814 9.525 1.00 78.06 79 ILE A N 1
ATOM 645 C CA . ILE A 1 79 ? 2.304 0.912 10.153 1.00 78.06 79 ILE A CA 1
ATOM 646 C C . ILE A 1 79 ? 3.234 -0.156 9.584 1.00 78.06 79 ILE A C 1
ATOM 648 O O . ILE A 1 79 ? 2.796 -1.283 9.300 1.00 78.06 79 ILE A O 1
ATOM 652 N N . LYS A 1 80 ? 4.522 0.176 9.435 1.00 72.88 80 LYS A N 1
ATOM 653 C CA . LYS A 1 80 ? 5.547 -0.827 9.125 1.00 72.88 80 LYS A CA 1
ATOM 654 C C . LYS A 1 80 ? 5.750 -1.718 10.348 1.00 72.88 80 LYS A C 1
ATOM 656 O O . LYS A 1 80 ? 5.964 -1.243 11.458 1.00 72.88 80 LYS A O 1
ATOM 661 N N . LYS A 1 81 ? 5.731 -3.038 10.150 1.00 70.00 81 LYS A N 1
ATOM 662 C CA . LYS A 1 81 ? 5.933 -4.001 11.247 1.00 70.00 81 LYS A CA 1
ATOM 663 C C . LYS A 1 81 ? 7.276 -3.829 11.968 1.00 70.00 81 LYS A C 1
ATOM 665 O O . LYS A 1 81 ? 7.334 -4.011 13.179 1.00 70.00 81 LYS A O 1
ATOM 670 N N . ASP A 1 82 ? 8.327 -3.504 11.220 1.00 70.75 82 ASP A N 1
ATOM 671 C CA . ASP A 1 82 ? 9.692 -3.397 11.748 1.00 70.75 82 ASP A CA 1
ATOM 672 C C . ASP A 1 82 ? 9.996 -2.007 12.337 1.00 70.75 82 ASP A C 1
ATOM 674 O O . ASP A 1 82 ? 10.962 -1.859 13.081 1.00 70.75 82 ASP A O 1
ATOM 678 N N . ASN A 1 83 ? 9.166 -1.002 12.033 1.00 72.94 83 ASN A N 1
ATOM 679 C CA . ASN A 1 83 ? 9.244 0.336 12.611 1.00 72.94 83 ASN A CA 1
ATOM 680 C C . ASN A 1 83 ? 7.824 0.909 12.796 1.00 72.94 83 ASN A C 1
ATOM 682 O O . ASN A 1 83 ? 7.278 1.490 11.858 1.00 72.94 83 ASN A O 1
ATOM 686 N N . PRO A 1 84 ? 7.198 0.727 13.971 1.00 71.56 84 PRO A N 1
ATOM 687 C CA . PRO A 1 84 ? 5.815 1.140 14.205 1.00 71.56 84 PRO A CA 1
ATOM 688 C C . PRO A 1 84 ? 5.614 2.664 14.216 1.00 71.56 84 PRO A C 1
ATOM 690 O O . PRO A 1 84 ? 4.469 3.107 14.118 1.00 71.56 84 PRO A O 1
ATOM 693 N N . ASP A 1 85 ? 6.695 3.447 14.297 1.00 75.25 85 ASP A N 1
ATOM 694 C CA . ASP A 1 85 ? 6.653 4.907 14.162 1.00 75.25 85 ASP A CA 1
ATOM 695 C C . ASP A 1 85 ? 6.572 5.351 12.687 1.00 75.25 85 ASP A C 1
ATOM 697 O O . ASP A 1 85 ? 6.121 6.462 12.404 1.00 75.25 85 ASP A O 1
ATOM 701 N N . ASP A 1 86 ? 6.926 4.470 11.741 1.00 77.69 86 ASP A N 1
ATOM 702 C CA . ASP A 1 86 ? 6.797 4.727 10.305 1.00 77.69 86 ASP A CA 1
ATOM 703 C C . ASP A 1 86 ? 5.394 4.347 9.822 1.00 77.69 86 ASP A C 1
ATOM 705 O O . ASP A 1 86 ? 5.053 3.167 9.632 1.00 77.69 86 ASP A O 1
ATOM 709 N N . GLN A 1 87 ? 4.585 5.375 9.586 1.00 82.31 87 GLN A N 1
ATOM 710 C CA . GLN A 1 87 ? 3.276 5.241 8.962 1.00 82.31 87 GLN A CA 1
ATOM 711 C C . GLN A 1 87 ? 3.390 5.233 7.437 1.00 82.31 87 GLN A C 1
ATOM 71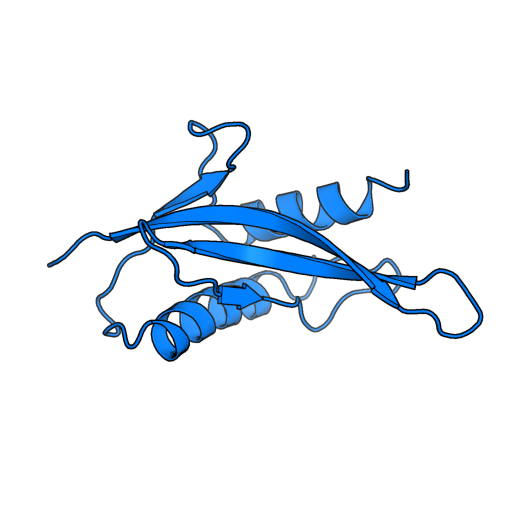3 O O . GLN A 1 87 ? 4.335 5.762 6.858 1.00 82.31 87 GLN A O 1
ATOM 718 N N . ILE A 1 88 ? 2.415 4.595 6.797 1.00 86.19 88 ILE A N 1
ATOM 719 C CA . ILE A 1 88 ? 2.218 4.634 5.349 1.00 86.19 88 ILE A CA 1
ATOM 720 C C . ILE A 1 88 ? 0.858 5.296 5.151 1.00 86.19 88 ILE A C 1
ATOM 722 O O . ILE A 1 88 ? -0.173 4.638 5.307 1.00 86.19 88 ILE A O 1
ATOM 726 N N . ASP A 1 89 ? 0.832 6.598 4.891 1.00 87.00 89 ASP A N 1
ATOM 727 C CA . ASP A 1 89 ? -0.423 7.364 4.867 1.00 87.00 89 ASP A CA 1
ATOM 728 C C . ASP A 1 89 ? -0.807 7.878 3.474 1.00 87.00 89 ASP A C 1
ATOM 730 O O . ASP A 1 89 ? -1.950 8.295 3.258 1.00 87.00 89 ASP A O 1
ATOM 734 N N . ASN A 1 90 ? 0.112 7.771 2.513 1.00 89.12 90 ASN A N 1
ATOM 735 C CA . ASN A 1 90 ? -0.077 8.250 1.154 1.00 89.12 90 ASN A CA 1
ATOM 736 C C . ASN A 1 90 ? 0.527 7.313 0.088 1.00 89.12 90 ASN A C 1
ATOM 738 O O . ASN A 1 90 ? 1.190 6.309 0.362 1.00 89.12 90 ASN A O 1
ATOM 742 N N . ASP A 1 91 ? 0.264 7.648 -1.174 1.00 91.44 91 ASP A N 1
ATOM 743 C CA . ASP A 1 91 ? 0.733 6.917 -2.350 1.00 91.44 91 ASP A CA 1
ATOM 744 C C . ASP A 1 91 ? 2.260 6.966 -2.529 1.00 91.44 91 ASP A C 1
ATOM 746 O O . ASP A 1 91 ? 2.846 6.017 -3.056 1.00 91.44 91 ASP A O 1
ATOM 750 N N . GLY A 1 92 ? 2.908 8.044 -2.083 1.00 90.94 92 GLY A N 1
ATOM 751 C CA . GLY A 1 92 ? 4.362 8.189 -2.046 1.00 90.94 92 GLY A CA 1
ATOM 752 C C . GLY A 1 92 ? 5.014 7.199 -1.083 1.00 90.94 92 GLY A C 1
ATOM 753 O O . GLY A 1 92 ? 5.914 6.468 -1.493 1.00 90.94 92 GLY A O 1
ATOM 754 N N . ASP A 1 93 ? 4.500 7.085 0.141 1.00 89.00 93 ASP A N 1
ATOM 755 C CA . ASP A 1 93 ? 5.017 6.134 1.135 1.00 89.00 93 ASP A CA 1
ATOM 756 C C . ASP A 1 93 ? 4.860 4.685 0.658 1.00 89.00 93 ASP A C 1
ATOM 758 O O . ASP A 1 93 ? 5.771 3.861 0.800 1.00 89.00 93 ASP A O 1
ATOM 762 N N . LEU A 1 94 ? 3.706 4.365 0.053 1.00 89.81 94 LEU A N 1
ATOM 763 C CA . LEU A 1 94 ? 3.460 3.053 -0.547 1.00 89.81 94 LEU A CA 1
ATOM 764 C C . LEU A 1 94 ? 4.470 2.764 -1.668 1.00 89.81 94 LEU A C 1
ATOM 766 O O . LEU A 1 94 ? 5.012 1.655 -1.745 1.00 89.81 94 LEU A O 1
ATOM 770 N N . MET A 1 95 ? 4.729 3.755 -2.525 1.00 92.06 95 MET A N 1
ATOM 771 C CA . MET A 1 95 ? 5.707 3.661 -3.607 1.00 92.06 95 MET A CA 1
ATOM 772 C C . MET A 1 95 ? 7.115 3.429 -3.080 1.00 92.06 95 MET A C 1
ATOM 774 O O . MET A 1 95 ? 7.793 2.520 -3.568 1.00 92.06 95 MET A O 1
ATOM 778 N N . ASP A 1 96 ? 7.556 4.208 -2.099 1.00 88.81 96 ASP A N 1
ATOM 779 C CA . ASP A 1 96 ? 8.892 4.078 -1.529 1.00 88.81 96 ASP A CA 1
ATOM 780 C C . ASP A 1 96 ? 9.082 2.700 -0.901 1.00 88.81 96 ASP A C 1
ATOM 782 O O . ASP A 1 96 ? 10.058 2.011 -1.212 1.00 88.81 96 ASP A O 1
ATOM 786 N N . LEU A 1 97 ? 8.090 2.225 -0.147 1.00 86.69 97 LEU A N 1
ATOM 787 C CA . LEU A 1 97 ? 8.106 0.894 0.449 1.00 86.69 97 LEU A CA 1
ATOM 788 C C . LEU A 1 97 ? 8.167 -0.227 -0.604 1.00 86.69 97 LEU A C 1
ATOM 790 O O . LEU A 1 97 ? 8.944 -1.182 -0.479 1.00 86.69 97 LEU A O 1
ATOM 794 N N . TRP A 1 98 ? 7.374 -0.119 -1.672 1.00 86.88 98 TRP A N 1
ATOM 795 C CA . TRP A 1 98 ? 7.411 -1.077 -2.779 1.00 86.88 98 TRP A CA 1
ATOM 796 C C . TRP A 1 98 ? 8.766 -1.060 -3.499 1.00 86.88 98 TRP A C 1
ATOM 798 O O . TRP A 1 98 ? 9.348 -2.102 -3.826 1.00 86.88 98 TRP A O 1
ATOM 808 N N . ASN A 1 99 ? 9.311 0.132 -3.719 1.00 84.12 99 ASN A N 1
ATOM 809 C CA . ASN A 1 99 ? 10.581 0.333 -4.394 1.00 84.12 99 ASN A CA 1
ATOM 810 C C . ASN A 1 99 ? 11.776 -0.143 -3.560 1.00 84.12 99 ASN A C 1
ATOM 812 O O . ASN A 1 99 ? 12.717 -0.705 -4.127 1.00 84.12 99 ASN A O 1
ATOM 816 N N . GLU A 1 100 ? 11.744 0.006 -2.237 1.00 84.06 100 GLU A N 1
ATOM 817 C CA . GLU A 1 100 ? 12.697 -0.607 -1.303 1.00 84.06 100 GLU A CA 1
ATOM 818 C C . GLU A 1 100 ? 12.676 -2.134 -1.412 1.00 84.06 100 GLU A C 1
ATOM 820 O O . GLU A 1 100 ? 13.721 -2.784 -1.555 1.00 84.06 100 GLU A O 1
ATOM 825 N N . LEU A 1 101 ? 11.482 -2.727 -1.473 1.00 77.00 101 LEU A N 1
ATOM 826 C CA . LEU A 1 101 ? 11.331 -4.159 -1.706 1.00 77.00 101 LEU A CA 1
ATOM 827 C C . LEU A 1 101 ? 11.839 -4.584 -3.103 1.00 77.00 101 LEU A C 1
ATOM 829 O O . LEU A 1 101 ? 12.297 -5.718 -3.295 1.00 77.00 101 LEU A O 1
ATOM 833 N N . ASN A 1 102 ? 11.838 -3.684 -4.087 1.00 71.19 102 ASN A N 1
ATOM 834 C CA . ASN A 1 102 ? 12.492 -3.903 -5.379 1.00 71.19 102 ASN A CA 1
ATOM 835 C C . ASN A 1 102 ? 14.007 -3.736 -5.372 1.00 71.19 102 ASN A C 1
ATOM 837 O O . ASN A 1 102 ? 14.689 -4.475 -6.085 1.00 71.19 102 ASN A O 1
ATOM 841 N N . LYS A 1 103 ? 14.542 -2.848 -4.534 1.00 72.75 103 LYS A N 1
ATOM 842 C CA . LYS A 1 103 ? 15.987 -2.694 -4.324 1.00 72.75 103 LYS A CA 1
ATOM 843 C C . LYS A 1 103 ? 16.589 -3.880 -3.566 1.00 72.75 103 LYS A C 1
ATOM 845 O O . LYS A 1 103 ? 17.732 -4.237 -3.842 1.00 72.75 103 LYS A O 1
ATOM 850 N N . SER A 1 104 ? 15.833 -4.535 -2.677 1.00 58.41 104 SER A N 1
ATOM 851 C CA . SER A 1 104 ? 16.273 -5.745 -1.961 1.00 58.41 104 SER A CA 1
ATOM 852 C C . SER A 1 104 ? 16.323 -6.990 -2.872 1.00 58.41 104 SER A C 1
ATOM 854 O O . SER A 1 104 ? 15.555 -7.947 -2.737 1.00 58.41 104 SER A O 1
ATOM 856 N N . ARG A 1 105 ? 17.260 -6.983 -3.829 1.00 46.91 105 ARG A N 1
ATOM 857 C CA . ARG A 1 105 ? 17.826 -8.183 -4.460 1.00 46.91 105 ARG A CA 1
ATOM 858 C C . ARG A 1 105 ? 18.874 -8.775 -3.510 1.00 46.91 105 ARG A C 1
ATOM 860 O O . ARG A 1 105 ? 20.064 -8.517 -3.651 1.00 46.91 105 ARG A O 1
ATOM 867 N N . LYS A 1 106 ? 18.418 -9.536 -2.526 1.00 38.91 106 LYS A N 1
ATOM 868 C CA . LYS A 1 106 ? 19.173 -10.644 -1.939 1.00 38.91 106 LYS A CA 1
ATOM 869 C C . LYS A 1 106 ? 18.219 -11.820 -1.829 1.00 38.91 106 LYS A C 1
ATOM 871 O O . LYS A 1 106 ? 17.042 -11.564 -1.476 1.00 38.91 106 LYS A O 1
#

Secondary structure (DSSP, 8-state):
---EEEEEEEEEEEEEESEEEEEEEEEEEESSS--EEE---S--TTS--TTTHHHHHHHHHHHHHHHTT--TT--EEEEETTEEEEEE-SHHHHHHHHHHHHH---

Sequence (106 aa):
MSKQVYSIKLAKKKRDIGATVYEKYFVIEPYGNEKVIFNAIDLDGKGRMERSKEANWKQLLQIIKDQLKLTDTSTFLFIKKDNPDDQIDNDGDLMDLWNELNKSRK

Foldseek 3Di:
DDAWEKEKDWDWDFDPDPDTDIQTWIWIHTVDDDTQTAHDPDADPLRAQPVPLQVSVVVVVVSCCVRVVHDPPYDYWYAYPVGRVDTDRGSVSVRVVSVVVSVPPD